Protein AF-A0A852IWB5-F1 (afdb_monomer_lite)

Secondary structure (DSSP, 8-state):
--PPP-----------GGGS-SPEEE--S-B-S-SPPPGGG-SPP-B-TT-EEEEEE--TT-S--EEE------

Foldseek 3Di:
DDDDDDPDPPPDPCPPPVVPAADKDFDQAFDCCPPPDDVVQDGGDTHDGGQIWGFDADDPPDPDTHTDNPPPPD

Organism: NCBI:txid240729

Sequence (74 aa):
LPAPQNKSQRPGPEKKRGDLGLPKMEATQAYNGIPPPPGTMGPALRLSPGDVLEVTVAEAEQLWWQVGTGGGAG

pLDDT: mean 77.88, std 18.6, range [36.91, 97.06]

Radius of gyration: 19.71 Å; chains: 1; bounding box: 39×27×62 Å

Structure (mmCIF, N/CA/C/O backbone):
data_AF-A0A852IWB5-F1
#
_entry.id   AF-A0A852IWB5-F1
#
loop_
_atom_site.group_PDB
_atom_site.id
_atom_site.type_symbol
_atom_site.label_atom_id
_atom_site.label_alt_id
_atom_site.label_comp_id
_atom_site.label_asym_id
_atom_site.label_entity_id
_atom_site.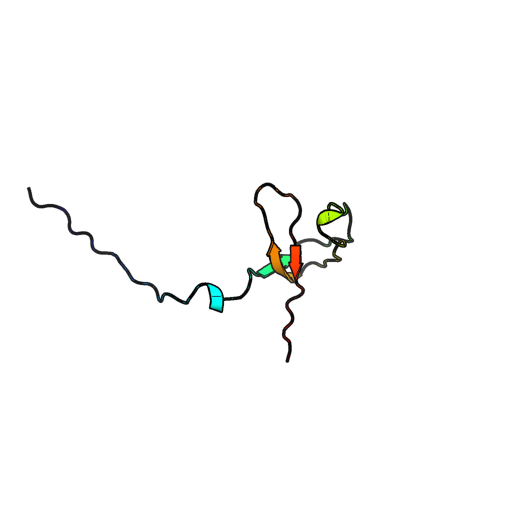label_seq_id
_atom_site.pdbx_PDB_ins_code
_atom_site.Cartn_x
_atom_site.Cartn_y
_atom_site.Cartn_z
_atom_site.occupancy
_atom_site.B_iso_or_equiv
_atom_site.auth_seq_id
_atom_site.auth_comp_id
_atom_site.auth_asym_id
_atom_site.auth_atom_id
_atom_site.pdbx_PDB_model_num
ATOM 1 N N . LEU A 1 1 ? -25.981 10.299 51.433 1.00 45.81 1 LEU A N 1
ATOM 2 C CA . LEU A 1 1 ? -25.335 10.236 50.101 1.00 45.81 1 LEU A CA 1
ATOM 3 C C . LEU A 1 1 ? -26.377 9.816 49.069 1.00 45.81 1 LEU A C 1
ATOM 5 O O . LEU A 1 1 ? -27.032 8.813 49.326 1.00 45.81 1 LEU A O 1
ATOM 9 N N . PRO A 1 2 ? -26.528 10.514 47.931 1.00 43.12 2 PRO A N 1
ATOM 10 C CA . PRO A 1 2 ? -27.081 9.916 46.720 1.00 43.12 2 PRO A CA 1
ATOM 11 C C . PRO A 1 2 ? -26.013 9.804 45.613 1.00 43.12 2 PRO A C 1
ATOM 13 O O . PRO A 1 2 ? -25.140 10.659 45.483 1.00 43.12 2 PRO A O 1
ATOM 16 N N . ALA A 1 3 ? -26.069 8.711 44.849 1.00 50.75 3 ALA A N 1
ATOM 17 C CA . ALA A 1 3 ? -25.121 8.358 43.790 1.00 50.75 3 ALA A CA 1
ATOM 18 C C . ALA A 1 3 ? -25.240 9.275 42.552 1.00 50.75 3 ALA A C 1
ATOM 20 O O . ALA A 1 3 ? -26.352 9.697 42.220 1.00 50.75 3 ALA A O 1
ATOM 21 N N . PRO A 1 4 ? -24.145 9.554 41.816 1.00 51.91 4 PRO A N 1
ATOM 22 C CA . PRO A 1 4 ? -24.242 10.275 40.554 1.00 51.91 4 PRO A CA 1
ATOM 23 C C . PRO A 1 4 ? -24.860 9.391 39.459 1.00 51.91 4 PRO A C 1
ATOM 25 O O . PRO A 1 4 ? -24.446 8.256 39.224 1.00 51.91 4 PRO A O 1
ATOM 28 N N . GLN A 1 5 ? -25.875 9.941 38.792 1.00 51.62 5 GLN A N 1
ATOM 29 C CA . GLN A 1 5 ? -26.597 9.321 37.686 1.00 51.62 5 GLN A CA 1
ATOM 30 C C . GLN A 1 5 ? -25.709 9.224 36.439 1.00 51.62 5 GLN A C 1
ATOM 32 O O . GLN A 1 5 ? -25.213 10.228 35.931 1.00 51.62 5 GLN A O 1
ATOM 37 N N . ASN A 1 6 ? -25.570 8.007 35.912 1.00 55.38 6 ASN A N 1
ATOM 38 C CA . ASN A 1 6 ? -24.998 7.733 34.600 1.00 55.38 6 ASN A CA 1
ATOM 39 C C . ASN A 1 6 ? -25.963 8.236 33.511 1.00 55.38 6 ASN A C 1
ATOM 41 O O . ASN A 1 6 ? -27.014 7.642 33.271 1.00 55.38 6 ASN A O 1
ATOM 45 N N . LYS A 1 7 ? -25.616 9.356 32.873 1.00 55.91 7 LYS A N 1
ATOM 46 C CA . LYS A 1 7 ? -26.283 9.877 31.675 1.00 55.91 7 LYS A CA 1
ATOM 47 C C . LYS A 1 7 ? -25.233 10.298 30.660 1.00 55.91 7 LYS A C 1
ATOM 49 O O . LYS A 1 7 ? -24.857 11.463 30.598 1.00 55.91 7 LYS A O 1
ATOM 54 N N . SER A 1 8 ? -24.772 9.341 29.864 1.00 51.69 8 SER A N 1
ATOM 55 C CA . SER A 1 8 ? -24.473 9.540 28.437 1.00 51.69 8 SER A CA 1
ATOM 56 C C . SER A 1 8 ? -24.181 8.195 27.777 1.00 51.69 8 SER A C 1
ATOM 58 O O . SER A 1 8 ? -23.132 7.985 27.180 1.00 51.69 8 SER A O 1
ATOM 60 N N . GLN A 1 9 ? -25.142 7.273 27.838 1.00 54.81 9 GLN A N 1
ATOM 61 C CA . GLN A 1 9 ? -25.297 6.351 26.719 1.00 54.81 9 GLN A CA 1
ATOM 62 C C . GLN A 1 9 ? -25.976 7.154 25.614 1.00 54.81 9 GLN A C 1
ATOM 64 O O . GLN A 1 9 ? -27.193 7.313 25.611 1.00 54.81 9 GLN A O 1
ATOM 69 N N . ARG A 1 10 ? -2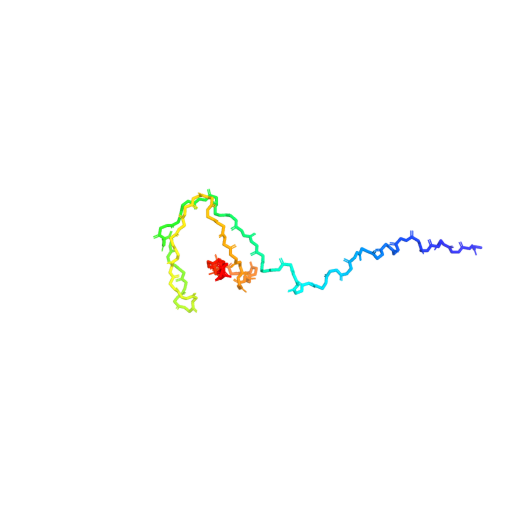5.182 7.750 24.722 1.00 53.62 10 ARG A N 1
ATOM 70 C CA . ARG A 1 10 ? -25.676 8.130 23.401 1.00 53.62 10 ARG A CA 1
ATOM 71 C C . ARG A 1 10 ? -25.569 6.856 22.561 1.00 53.62 10 ARG A C 1
ATOM 73 O O . ARG A 1 10 ? -24.439 6.479 22.250 1.00 53.62 10 ARG A O 1
ATOM 80 N N . PRO A 1 11 ? -26.670 6.185 22.184 1.00 51.03 11 PRO A N 1
ATOM 81 C CA . PRO A 1 11 ? -26.606 5.217 21.106 1.00 51.03 11 PRO A CA 1
ATOM 82 C C . PRO A 1 11 ? -26.337 6.043 19.846 1.00 51.03 11 PRO A C 1
ATOM 84 O O . PRO A 1 11 ? -27.225 6.707 19.312 1.00 51.03 11 PRO A O 1
ATOM 87 N N . GLY A 1 12 ? -25.073 6.115 19.427 1.00 54.53 12 GLY A N 1
ATOM 88 C CA . GLY A 1 12 ? -24.780 6.457 18.040 1.00 54.53 12 GLY A CA 1
ATOM 89 C C . GLY A 1 12 ? -25.465 5.418 17.147 1.00 54.53 12 GLY A C 1
ATOM 90 O O . GLY A 1 12 ? -25.664 4.292 17.606 1.00 54.53 12 GLY A O 1
ATOM 91 N N . PRO A 1 13 ? -25.861 5.762 15.911 1.00 57.19 13 PRO A N 1
ATOM 92 C CA . PRO A 1 13 ? -26.473 4.787 15.023 1.00 57.19 13 PRO A CA 1
ATOM 93 C C . PRO A 1 13 ? -25.523 3.597 14.899 1.00 57.19 13 PRO A C 1
ATOM 95 O O . PRO A 1 13 ? -24.401 3.744 14.412 1.00 57.19 13 PRO A O 1
ATOM 98 N N . GLU A 1 14 ? -25.963 2.433 15.373 1.00 57.09 14 GLU A N 1
ATOM 99 C CA . GLU A 1 14 ? -25.289 1.154 15.181 1.00 57.09 14 GLU A CA 1
ATOM 100 C C . GLU A 1 14 ? -25.389 0.793 13.696 1.00 57.09 14 GLU A C 1
ATOM 102 O O . GLU A 1 14 ? -26.144 -0.085 13.280 1.00 57.09 14 GLU A O 1
ATOM 107 N N . LYS A 1 15 ? -24.644 1.517 12.853 1.00 55.97 15 LYS A N 1
ATOM 108 C CA . LYS A 1 15 ? -24.351 1.066 11.500 1.00 55.97 15 LYS A CA 1
ATOM 109 C C . LYS A 1 15 ? -23.601 -0.241 11.677 1.00 55.97 15 LYS A C 1
ATOM 111 O O . LYS A 1 15 ? -22.493 -0.250 12.218 1.00 55.97 15 LYS A O 1
ATOM 116 N N . LYS A 1 16 ? -24.247 -1.349 11.306 1.00 56.97 16 LYS A N 1
ATOM 117 C CA . LYS A 1 16 ? -23.642 -2.679 11.337 1.00 56.97 16 LYS A CA 1
ATOM 118 C C . LYS A 1 16 ? -22.256 -2.560 10.716 1.00 56.97 16 LYS A C 1
ATOM 120 O O . LYS A 1 16 ? -22.137 -2.137 9.572 1.00 56.97 16 LYS A O 1
ATOM 125 N N . ARG A 1 17 ? -21.215 -2.899 11.483 1.00 56.31 17 ARG A N 1
ATOM 126 C CA . ARG A 1 17 ? -19.806 -2.749 11.073 1.00 56.31 17 ARG A CA 1
ATOM 127 C C . ARG A 1 17 ? -19.505 -3.362 9.695 1.00 56.31 17 ARG A C 1
ATOM 129 O O . ARG A 1 17 ? -18.562 -2.932 9.054 1.00 56.31 17 ARG A O 1
ATOM 136 N N . GLY A 1 18 ? -20.320 -4.319 9.242 1.00 54.62 18 GLY A N 1
ATOM 137 C CA . GLY A 1 18 ? -20.213 -4.957 7.929 1.00 54.62 18 GLY A CA 1
ATOM 138 C C . GLY A 1 18 ? -20.699 -4.144 6.720 1.00 54.62 18 GLY A C 1
ATOM 139 O O . GLY A 1 18 ? -20.490 -4.606 5.609 1.00 54.62 18 GLY A O 1
ATOM 140 N N . ASP A 1 19 ? -21.320 -2.972 6.893 1.00 59.44 19 ASP A N 1
ATOM 141 C CA . ASP A 1 19 ? -21.836 -2.151 5.773 1.00 59.44 19 ASP A CA 1
ATOM 142 C C . ASP A 1 19 ? -20.874 -1.017 5.355 1.00 59.44 19 ASP A C 1
ATOM 144 O O . ASP A 1 19 ? -21.077 -0.346 4.351 1.00 59.44 19 ASP A O 1
ATOM 148 N N . LEU A 1 20 ? -19.800 -0.784 6.121 1.00 70.12 20 LEU A N 1
ATOM 149 C CA . LEU A 1 20 ? -18.881 0.347 5.912 1.00 70.12 20 LEU A CA 1
ATOM 150 C C . LEU A 1 20 ? -17.745 0.061 4.909 1.00 70.12 20 LEU A C 1
ATOM 152 O O . LEU A 1 20 ? -16.941 0.953 4.643 1.00 70.12 20 LEU A O 1
ATOM 156 N N . GLY A 1 21 ? -17.693 -1.148 4.339 1.00 80.19 21 GLY A N 1
ATOM 157 C CA . GLY A 1 21 ? -16.594 -1.604 3.484 1.00 80.19 21 GLY A CA 1
ATOM 158 C C . GLY A 1 21 ? -15.314 -1.927 4.265 1.00 80.19 21 GLY A C 1
ATOM 159 O O . GLY A 1 21 ? -15.221 -1.696 5.473 1.00 80.19 21 GLY A O 1
ATOM 160 N N . LEU A 1 22 ? -14.325 -2.504 3.576 1.00 87.00 22 LEU A N 1
ATOM 161 C CA . LEU A 1 22 ? -12.992 -2.712 4.146 1.00 87.00 22 LEU A CA 1
ATOM 162 C C . LEU A 1 22 ? -12.295 -1.363 4.412 1.00 87.00 22 LEU A C 1
ATOM 164 O O . LEU A 1 22 ? -12.591 -0.377 3.728 1.00 87.00 22 LEU A O 1
ATOM 168 N N . PRO A 1 23 ? -11.356 -1.294 5.376 1.00 89.75 23 PRO A N 1
ATOM 169 C CA . PRO A 1 23 ? -10.566 -0.090 5.606 1.00 89.75 23 PRO A CA 1
ATOM 170 C C . PRO A 1 23 ? -9.844 0.349 4.331 1.00 89.75 23 PRO A C 1
ATOM 172 O O . PRO A 1 23 ? -9.179 -0.458 3.686 1.00 89.75 23 PRO A O 1
ATOM 175 N N . LYS A 1 24 ? -9.950 1.632 3.984 1.00 91.06 24 LYS A N 1
ATOM 176 C CA . LYS A 1 24 ? -9.254 2.221 2.836 1.00 91.06 24 LYS A CA 1
ATOM 177 C C . LYS A 1 24 ? -8.008 2.961 3.292 1.00 91.06 24 LYS A C 1
ATOM 179 O O . LYS A 1 24 ? -8.061 3.700 4.274 1.00 91.06 24 LYS A O 1
ATOM 184 N N . MET A 1 25 ? -6.910 2.785 2.570 1.00 90.69 25 MET A N 1
ATOM 185 C CA . MET A 1 25 ? -5.655 3.496 2.804 1.00 90.69 25 MET A CA 1
ATOM 186 C C . MET A 1 25 ? -5.117 4.079 1.509 1.00 90.69 25 MET A C 1
ATOM 188 O O . MET A 1 25 ? -5.204 3.443 0.465 1.00 90.69 25 MET A O 1
ATOM 192 N N . GLU A 1 26 ? -4.545 5.275 1.601 1.00 93.94 26 GLU A N 1
ATOM 193 C CA . GLU A 1 26 ? -3.862 5.939 0.496 1.00 93.94 26 GLU A CA 1
ATOM 194 C C . GLU A 1 26 ? -2.349 5.718 0.607 1.00 93.94 26 GLU A C 1
ATOM 196 O O . GLU A 1 26 ? -1.762 5.888 1.681 1.00 93.94 26 GLU A O 1
ATOM 201 N N . ALA A 1 27 ? -1.704 5.350 -0.497 1.00 93.12 27 ALA A N 1
ATOM 202 C CA . ALA A 1 27 ? -0.255 5.290 -0.572 1.00 93.12 27 ALA A CA 1
ATOM 203 C C . ALA A 1 27 ? 0.327 6.710 -0.564 1.00 93.12 27 ALA A C 1
ATOM 205 O O . ALA A 1 27 ? 0.024 7.528 -1.426 1.00 93.12 27 ALA A O 1
ATOM 206 N N . THR A 1 28 ? 1.211 7.005 0.388 1.00 95.38 28 THR A N 1
ATOM 207 C CA . THR A 1 28 ? 1.885 8.315 0.475 1.00 95.38 28 THR A CA 1
ATOM 208 C C . THR A 1 28 ? 3.210 8.352 -0.281 1.00 95.38 28 THR A C 1
ATOM 210 O O . THR A 1 28 ? 3.744 9.424 -0.561 1.00 95.38 28 THR A O 1
ATOM 213 N N . GLN A 1 29 ? 3.759 7.183 -0.612 1.00 95.25 29 GLN A N 1
ATOM 214 C CA . GLN A 1 29 ? 5.042 7.016 -1.284 1.00 95.25 29 GLN A CA 1
ATOM 215 C C . GLN A 1 29 ? 4.921 5.975 -2.392 1.00 95.25 29 GLN A C 1
ATOM 217 O O . GLN A 1 29 ? 4.128 5.037 -2.298 1.00 95.25 29 GLN A O 1
ATOM 222 N N . ALA A 1 30 ? 5.739 6.130 -3.432 1.00 95.69 30 ALA A N 1
ATOM 223 C CA . ALA A 1 30 ? 5.850 5.120 -4.469 1.00 95.69 30 ALA A CA 1
ATOM 224 C C . ALA A 1 30 ? 6.508 3.854 -3.906 1.00 95.69 30 ALA A C 1
ATOM 226 O O . ALA A 1 30 ? 7.503 3.924 -3.183 1.00 95.69 30 ALA A O 1
ATOM 227 N N . TYR A 1 31 ? 5.989 2.695 -4.296 1.00 94.00 31 TYR A N 1
ATOM 228 C CA . TYR A 1 31 ? 6.573 1.398 -3.976 1.00 94.00 31 TYR A CA 1
ATOM 229 C C . TYR A 1 31 ? 6.617 0.562 -5.248 1.00 94.00 31 TYR A C 1
ATOM 231 O O . TYR A 1 31 ? 5.600 0.295 -5.882 1.00 94.00 31 TYR A O 1
ATOM 239 N N . ASN A 1 32 ? 7.817 0.169 -5.661 1.00 95.06 32 ASN A N 1
ATOM 240 C CA . ASN A 1 32 ? 8.044 -0.554 -6.913 1.00 95.06 32 ASN A CA 1
ATOM 241 C C . ASN A 1 32 ? 8.137 -2.078 -6.722 1.00 95.06 32 ASN A C 1
ATOM 243 O O . ASN A 1 32 ? 8.513 -2.777 -7.670 1.00 95.06 32 ASN A O 1
ATOM 247 N N . GLY A 1 33 ? 7.815 -2.565 -5.521 1.00 93.06 33 GLY A N 1
ATOM 248 C CA . GLY A 1 33 ? 7.939 -3.962 -5.118 1.00 93.06 33 GLY A CA 1
ATOM 249 C C . GLY A 1 33 ? 9.190 -4.290 -4.296 1.00 93.06 33 GLY A C 1
ATOM 250 O O . GLY A 1 33 ? 9.457 -5.468 -4.074 1.00 93.06 33 GLY A O 1
ATOM 251 N N . ILE A 1 34 ? 9.970 -3.283 -3.872 1.00 93.19 34 ILE A N 1
ATOM 252 C CA . ILE A 1 34 ? 11.224 -3.462 -3.124 1.00 93.19 34 ILE A CA 1
ATOM 253 C C . ILE A 1 34 ? 11.192 -2.704 -1.783 1.00 93.19 34 ILE A C 1
ATOM 255 O O . ILE A 1 34 ? 10.914 -1.505 -1.782 1.00 93.19 34 ILE A O 1
ATOM 259 N N . PRO A 1 35 ? 11.511 -3.363 -0.649 1.00 93.31 35 PRO A N 1
ATOM 260 C CA . PRO A 1 35 ? 11.778 -4.804 -0.525 1.00 93.31 35 PRO A CA 1
ATOM 261 C C . PRO A 1 35 ? 10.536 -5.643 -0.869 1.00 93.31 35 PRO A C 1
ATOM 263 O O . PRO A 1 35 ? 9.438 -5.117 -0.763 1.00 93.31 35 PRO A O 1
ATOM 266 N N . PRO A 1 36 ? 10.659 -6.901 -1.315 1.00 92.56 36 PRO A N 1
ATOM 267 C CA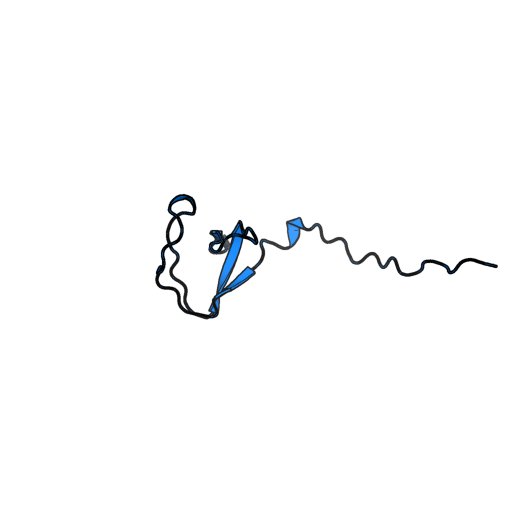 . PRO A 1 36 ? 9.490 -7.739 -1.571 1.00 92.56 36 PRO A CA 1
ATOM 268 C C . PRO A 1 36 ? 8.839 -8.207 -0.254 1.00 92.56 36 PRO A C 1
ATOM 270 O O . PRO A 1 36 ? 9.548 -8.377 0.745 1.00 92.56 36 PRO A O 1
ATOM 273 N N . PRO A 1 37 ? 7.519 -8.469 -0.242 1.00 92.88 37 PRO A N 1
ATOM 274 C CA . PRO A 1 37 ? 6.860 -9.096 0.894 1.00 92.88 37 PRO A CA 1
ATOM 275 C C . PRO A 1 37 ? 7.319 -10.557 1.072 1.00 92.88 37 PRO A 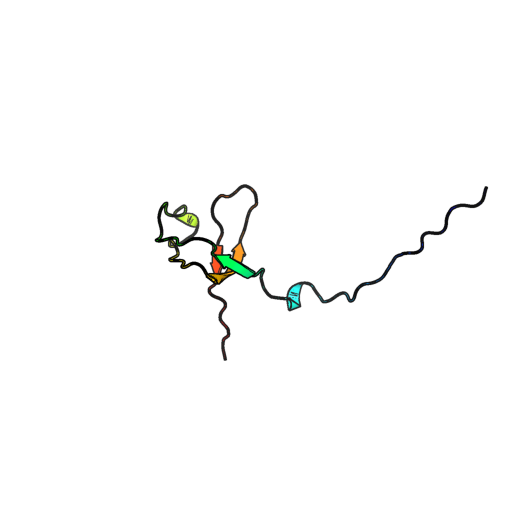C 1
ATOM 277 O O . PRO A 1 37 ? 7.841 -11.171 0.134 1.00 92.88 37 PRO A O 1
ATOM 280 N N . PRO A 1 38 ? 7.108 -11.156 2.258 1.00 91.81 38 PRO A N 1
ATOM 281 C CA . PRO A 1 38 ? 7.320 -12.578 2.485 1.00 91.81 38 PRO A CA 1
ATOM 282 C C . PRO A 1 38 ? 6.511 -13.416 1.491 1.00 91.81 38 PRO A C 1
ATOM 284 O O . PRO A 1 38 ? 5.350 -13.114 1.225 1.00 91.81 38 PRO A O 1
ATOM 287 N N . GLY A 1 39 ? 7.093 -14.507 0.982 1.00 85.25 39 GLY A N 1
ATOM 288 C CA . GLY A 1 39 ? 6.480 -15.319 -0.081 1.00 85.25 39 GLY A CA 1
ATOM 289 C C . GLY A 1 39 ? 5.112 -15.932 0.259 1.00 85.25 39 GLY A C 1
ATOM 290 O O . GLY A 1 39 ? 4.382 -16.326 -0.644 1.00 85.25 39 GLY A O 1
ATOM 291 N N . THR A 1 40 ? 4.731 -15.983 1.538 1.00 86.25 40 THR A N 1
ATOM 292 C CA . THR A 1 40 ? 3.408 -16.436 2.000 1.00 86.25 40 THR A CA 1
ATOM 293 C C . THR A 1 40 ? 2.305 -15.384 1.848 1.00 86.25 40 THR A C 1
ATOM 295 O O . THR A 1 40 ? 1.135 -15.728 1.980 1.00 86.25 40 THR A O 1
ATOM 298 N N . MET A 1 41 ? 2.652 -14.122 1.577 1.00 84.25 41 MET A N 1
ATOM 299 C CA . MET A 1 41 ? 1.710 -12.998 1.497 1.00 84.25 41 MET A CA 1
ATOM 300 C C . MET A 1 41 ? 1.282 -12.651 0.057 1.00 84.25 41 MET A C 1
ATOM 302 O O . MET A 1 41 ? 0.446 -11.776 -0.153 1.00 84.25 41 MET A O 1
ATOM 306 N N . GLY A 1 42 ? 1.819 -13.359 -0.939 1.00 83.94 42 GLY A N 1
ATOM 307 C CA . GLY A 1 42 ? 1.515 -13.130 -2.349 1.00 83.94 42 GLY A CA 1
ATOM 308 C C . GLY A 1 42 ? 2.475 -12.144 -3.030 1.00 83.94 42 GLY A C 1
ATOM 309 O O . GLY A 1 42 ? 3.555 -11.856 -2.509 1.00 83.94 42 GLY A O 1
ATOM 310 N N . PRO A 1 43 ? 2.137 -11.684 -4.245 1.00 88.31 43 PRO A N 1
ATOM 311 C CA . PRO A 1 43 ? 3.029 -10.858 -5.048 1.00 88.31 43 PRO A CA 1
ATOM 312 C C . PRO A 1 43 ? 3.168 -9.435 -4.492 1.00 88.31 43 PRO A C 1
ATOM 314 O O . PRO A 1 43 ? 2.233 -8.865 -3.936 1.00 88.31 43 PRO A O 1
ATOM 317 N N . ALA A 1 44 ? 4.339 -8.834 -4.715 1.00 91.00 44 ALA A N 1
ATOM 318 C CA . ALA A 1 44 ? 4.569 -7.427 -4.421 1.00 91.00 44 ALA A CA 1
ATOM 319 C C . ALA A 1 44 ? 3.667 -6.527 -5.277 1.00 91.00 44 ALA A C 1
ATOM 321 O O . ALA A 1 44 ? 3.554 -6.712 -6.492 1.00 91.00 44 ALA A O 1
ATOM 322 N N . LEU A 1 45 ? 3.076 -5.514 -4.650 1.00 90.50 45 LEU A N 1
ATOM 323 C CA . LEU A 1 45 ? 2.288 -4.504 -5.344 1.00 90.50 45 LEU A CA 1
ATOM 324 C C . LEU A 1 45 ? 3.178 -3.408 -5.927 1.00 90.50 45 LEU A C 1
ATOM 326 O O . LEU A 1 45 ? 4.287 -3.158 -5.455 1.00 90.50 45 LEU A O 1
ATOM 330 N N . ARG A 1 46 ? 2.664 -2.729 -6.953 1.00 92.69 46 ARG A N 1
ATOM 331 C CA . ARG A 1 46 ? 3.231 -1.480 -7.464 1.00 92.69 46 ARG A CA 1
ATOM 332 C C . ARG A 1 46 ? 2.293 -0.354 -7.080 1.00 92.69 46 ARG A C 1
ATOM 334 O O . ARG A 1 46 ? 1.139 -0.393 -7.488 1.00 92.69 46 ARG A O 1
ATOM 341 N N . LEU A 1 47 ? 2.794 0.599 -6.307 1.00 93.00 47 LEU A N 1
ATOM 342 C CA . LEU A 1 47 ? 2.017 1.715 -5.781 1.00 93.00 47 LEU A CA 1
ATOM 343 C C . LEU A 1 47 ? 2.605 3.039 -6.252 1.00 93.00 47 LEU A C 1
ATOM 345 O O . LEU A 1 47 ? 3.830 3.213 -6.270 1.00 93.00 47 LEU A O 1
ATOM 349 N N . SER A 1 48 ? 1.721 3.971 -6.571 1.00 96.06 48 SER A N 1
ATOM 350 C CA . SER A 1 48 ? 2.004 5.390 -6.762 1.00 96.06 48 SER A CA 1
ATOM 351 C C . SER A 1 48 ? 1.394 6.203 -5.616 1.00 96.06 48 SER A C 1
ATOM 353 O O . SER A 1 48 ? 0.392 5.782 -5.037 1.00 96.06 48 SER A O 1
ATOM 355 N N . PRO A 1 49 ? 1.955 7.379 -5.277 1.00 97.06 49 PRO A N 1
ATOM 356 C CA . PRO A 1 49 ? 1.313 8.283 -4.332 1.00 97.06 49 PRO A CA 1
ATOM 357 C C . PRO A 1 49 ? -0.117 8.621 -4.777 1.00 97.06 49 PRO A C 1
ATOM 359 O O . PRO A 1 49 ? -0.324 8.987 -5.934 1.00 97.06 49 PRO A O 1
ATOM 362 N N . GLY A 1 50 ? -1.082 8.504 -3.867 1.00 95.38 50 GLY A N 1
ATOM 363 C CA . GLY A 1 50 ? -2.505 8.711 -4.145 1.00 95.38 50 GLY A CA 1
ATOM 364 C C . GLY A 1 50 ? -3.292 7.440 -4.483 1.00 95.38 50 GLY A C 1
ATOM 365 O O . GLY A 1 50 ? -4.519 7.501 -4.556 1.00 95.38 50 GLY A O 1
ATOM 366 N N . ASP A 1 51 ? -2.637 6.285 -4.657 1.00 93.44 51 ASP A N 1
ATOM 367 C CA . ASP A 1 51 ? -3.352 5.017 -4.841 1.00 93.44 51 ASP A CA 1
ATOM 368 C C . ASP A 1 51 ? -4.144 4.668 -3.578 1.00 93.44 51 ASP A C 1
ATOM 370 O O . ASP A 1 51 ? -3.577 4.592 -2.487 1.00 93.44 51 ASP A O 1
ATOM 374 N N . VAL A 1 52 ? -5.447 4.412 -3.728 1.00 92.69 52 VAL A N 1
ATOM 375 C CA . VAL A 1 52 ? -6.327 4.006 -2.625 1.00 92.69 52 VAL A CA 1
ATOM 376 C C . VAL A 1 52 ? -6.575 2.503 -2.678 1.00 92.69 52 VAL A C 1
ATOM 378 O O . VAL A 1 52 ? -7.063 1.972 -3.675 1.00 92.69 52 VAL A O 1
ATOM 381 N N . LEU A 1 53 ? -6.271 1.821 -1.578 1.00 90.50 53 LEU A N 1
ATOM 382 C CA . LEU A 1 53 ? -6.295 0.368 -1.452 1.00 90.50 53 LEU A CA 1
ATOM 383 C C . LEU A 1 53 ? -7.210 -0.055 -0.308 1.00 90.50 53 LEU A C 1
ATOM 385 O O . LEU A 1 53 ? -7.291 0.626 0.715 1.00 90.50 53 LEU A O 1
ATOM 389 N N . GLU A 1 54 ? -7.869 -1.198 -0.462 1.00 92.25 54 GLU A N 1
ATOM 390 C CA . GLU A 1 54 ? -8.698 -1.784 0.589 1.00 92.25 54 GLU A CA 1
ATOM 391 C C . GLU A 1 54 ? -7.888 -2.815 1.371 1.00 92.25 54 GLU A C 1
ATOM 393 O O . GLU A 1 54 ? -7.456 -3.827 0.825 1.00 92.25 54 GLU A O 1
ATOM 398 N N . VAL A 1 55 ? -7.664 -2.573 2.658 1.00 89.81 55 VAL A N 1
ATOM 399 C CA . VAL A 1 55 ? -6.891 -3.472 3.515 1.00 89.81 55 VAL A CA 1
ATOM 400 C C . VAL A 1 55 ? -7.735 -4.691 3.867 1.00 89.81 55 VAL A C 1
ATOM 402 O O . VAL A 1 55 ? -8.811 -4.569 4.449 1.00 89.81 55 VAL A O 1
ATOM 405 N N . THR A 1 56 ? -7.236 -5.876 3.515 1.00 89.38 56 THR A N 1
ATOM 406 C CA . THR A 1 56 ? -7.920 -7.159 3.750 1.00 89.38 56 THR A CA 1
ATOM 407 C C . THR A 1 56 ? -7.354 -7.888 4.965 1.00 89.38 56 THR A C 1
ATOM 409 O O . THR A 1 56 ? -8.119 -8.452 5.742 1.00 89.38 56 THR A O 1
ATOM 412 N N . VAL A 1 57 ? -6.029 -7.847 5.156 1.00 90.00 57 VAL A N 1
ATOM 413 C CA . VAL A 1 57 ? -5.334 -8.468 6.294 1.00 90.00 57 VAL A CA 1
ATOM 414 C C . VAL A 1 57 ? -4.211 -7.552 6.763 1.00 90.00 57 VAL A C 1
ATOM 416 O O . VAL A 1 57 ? -3.303 -7.250 5.987 1.00 90.00 57 VAL A O 1
ATOM 419 N N . ALA A 1 58 ? -4.257 -7.149 8.032 1.00 90.00 58 ALA A N 1
ATOM 420 C CA . ALA A 1 58 ? -3.240 -6.320 8.667 1.00 90.00 58 ALA A CA 1
ATOM 421 C C . ALA A 1 58 ? -3.054 -6.725 10.133 1.00 90.00 58 ALA A C 1
ATOM 423 O O . ALA A 1 58 ? -3.874 -6.387 10.984 1.00 90.00 58 ALA A O 1
ATOM 424 N N . GLU A 1 59 ? -1.964 -7.437 10.412 1.00 89.69 59 GLU A N 1
ATOM 425 C CA . GLU A 1 59 ? -1.526 -7.737 11.777 1.00 89.69 59 GLU A CA 1
ATOM 426 C C . GLU A 1 59 ? -0.586 -6.626 12.254 1.00 89.69 59 GLU A C 1
ATOM 428 O O . GLU A 1 59 ? 0.278 -6.172 11.494 1.00 89.69 59 GLU A O 1
ATOM 433 N N . ALA A 1 60 ? -0.753 -6.172 13.497 1.00 88.19 60 ALA A N 1
ATOM 434 C CA . ALA A 1 60 ? -0.043 -5.004 14.027 1.00 88.19 60 ALA A CA 1
ATOM 435 C C . ALA A 1 60 ? 1.475 -5.232 14.128 1.00 88.19 60 ALA A C 1
ATOM 437 O O . ALA A 1 60 ? 2.268 -4.301 13.998 1.00 88.19 60 ALA A O 1
ATOM 438 N N . GLU A 1 61 ? 1.874 -6.481 14.337 1.00 92.50 61 GLU A N 1
ATOM 439 C CA . GLU A 1 61 ? 3.253 -6.926 14.485 1.00 92.50 61 GLU A CA 1
ATOM 440 C C . GLU A 1 61 ? 3.913 -7.255 13.137 1.00 92.50 61 GLU A C 1
ATOM 442 O O . GLU A 1 61 ? 5.127 -7.468 13.076 1.00 92.50 61 GLU A O 1
ATOM 447 N N . GLN A 1 62 ? 3.141 -7.295 12.044 1.00 89.12 62 GLN A N 1
ATOM 448 C CA . GLN A 1 62 ? 3.668 -7.539 10.706 1.00 89.12 62 GLN A CA 1
ATOM 449 C C . GLN A 1 62 ? 3.992 -6.240 9.972 1.00 89.12 62 GLN A C 1
ATOM 451 O O . GLN A 1 62 ? 3.200 -5.306 9.915 1.00 89.12 62 GLN A O 1
ATOM 456 N N . LEU A 1 63 ? 5.143 -6.246 9.298 1.00 91.12 63 LEU A N 1
ATOM 457 C CA . LEU A 1 63 ? 5.564 -5.169 8.396 1.00 91.12 63 LEU A CA 1
ATOM 458 C C . LEU A 1 63 ? 4.793 -5.151 7.067 1.00 91.12 63 LEU A C 1
ATOM 460 O O . LEU A 1 63 ? 4.859 -4.169 6.335 1.00 91.12 63 LEU A O 1
ATOM 464 N N . TRP A 1 64 ? 4.109 -6.248 6.735 1.00 92.00 64 TRP A N 1
ATOM 465 C CA . TRP A 1 64 ? 3.456 -6.457 5.449 1.00 92.00 64 TRP A CA 1
ATOM 466 C C . TRP A 1 64 ? 1.985 -6.773 5.647 1.00 92.00 64 TRP A C 1
ATOM 468 O O . TRP A 1 64 ? 1.643 -7.616 6.483 1.00 92.00 64 TRP A O 1
ATOM 478 N N . TRP A 1 65 ? 1.14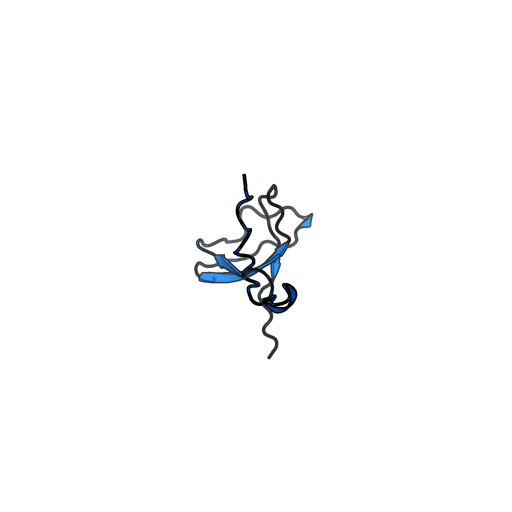7 -6.121 4.845 1.00 91.69 65 TRP A N 1
ATOM 479 C CA . TRP A 1 65 ? -0.304 -6.264 4.847 1.00 91.69 65 TRP A CA 1
ATOM 480 C C . TRP A 1 65 ? -0.801 -6.666 3.462 1.00 91.69 65 TRP A C 1
ATOM 482 O O . TRP A 1 65 ? -0.192 -6.334 2.444 1.00 91.69 65 TRP A O 1
ATOM 492 N N . GLN A 1 66 ? -1.934 -7.361 3.431 1.00 90.88 66 GLN A N 1
ATOM 493 C CA . GLN A 1 66 ? -2.617 -7.709 2.191 1.00 90.88 66 GLN A CA 1
ATOM 494 C C . GLN A 1 66 ? -3.677 -6.662 1.894 1.00 90.88 66 GLN A C 1
ATOM 496 O O . GLN A 1 66 ? -4.475 -6.287 2.760 1.00 90.88 66 GLN A O 1
ATOM 501 N N . VAL A 1 67 ? -3.723 -6.224 0.644 1.00 89.81 67 VAL A N 1
ATOM 502 C CA . VAL A 1 67 ? -4.692 -5.238 0.179 1.00 89.81 67 VAL A CA 1
ATOM 503 C C . VAL A 1 67 ? -5.335 -5.706 -1.121 1.00 89.81 67 VAL A C 1
ATOM 505 O O . VAL A 1 67 ? -4.693 -6.347 -1.952 1.00 89.81 67 VAL A O 1
ATOM 508 N N . GLY A 1 68 ? -6.615 -5.401 -1.283 1.00 83.94 68 GLY A N 1
ATOM 509 C CA . GLY A 1 68 ? -7.347 -5.548 -2.528 1.00 83.94 68 GLY A CA 1
ATOM 510 C C . GLY A 1 68 ? -7.348 -4.231 -3.297 1.00 83.94 68 GLY A C 1
ATOM 511 O O . GLY A 1 68 ? -7.457 -3.148 -2.717 1.00 83.94 68 GLY A O 1
ATOM 512 N N . THR A 1 69 ? -7.272 -4.312 -4.622 1.00 69.88 69 THR A N 1
ATOM 513 C CA . THR A 1 69 ? -7.694 -3.206 -5.482 1.00 69.88 69 THR A CA 1
ATOM 514 C C . THR A 1 69 ? -9.217 -3.206 -5.439 1.00 69.88 69 THR A C 1
ATOM 516 O O . THR A 1 69 ? -9.823 -4.133 -5.975 1.00 69.88 69 THR A O 1
ATOM 519 N N . GLY A 1 70 ? -9.826 -2.253 -4.730 1.00 62.00 70 GLY A N 1
ATOM 520 C CA . GLY A 1 70 ? -11.275 -2.192 -4.526 1.00 62.00 70 GLY A CA 1
ATOM 521 C C . GLY A 1 70 ? -12.030 -2.412 -5.836 1.00 62.00 70 GLY A C 1
ATOM 522 O O . GLY A 1 70 ? -12.040 -1.555 -6.719 1.00 62.00 70 GLY A O 1
ATOM 523 N N . GLY A 1 71 ? -12.622 -3.596 -5.978 1.00 51.81 71 GLY A N 1
ATOM 524 C CA . GLY A 1 71 ? -13.436 -3.967 -7.120 1.00 51.81 71 GLY A CA 1
ATOM 525 C C . GLY A 1 71 ? -14.796 -3.313 -6.972 1.00 51.81 71 GLY A C 1
ATOM 526 O O . GLY A 1 71 ? -15.732 -3.934 -6.478 1.00 51.81 71 GLY A O 1
ATOM 527 N N . GLY A 1 72 ? -14.913 -2.062 -7.409 1.00 45.97 72 GLY A N 1
ATOM 528 C CA . GLY A 1 72 ? -16.199 -1.538 -7.842 1.00 45.97 72 GLY A CA 1
ATOM 529 C C . GLY A 1 72 ? -16.604 -2.287 -9.107 1.00 45.97 72 GLY A C 1
ATOM 530 O O . GLY A 1 72 ? -16.345 -1.814 -10.208 1.00 45.97 72 GLY A O 1
ATOM 531 N N . ALA A 1 73 ? -17.171 -3.483 -8.951 1.00 39.69 73 ALA A N 1
ATOM 532 C CA . ALA A 1 73 ? -17.977 -4.079 -10.001 1.00 39.69 73 ALA A CA 1
ATOM 533 C C . ALA A 1 73 ? -19.172 -3.140 -10.220 1.00 39.69 73 ALA A C 1
ATOM 535 O O . ALA A 1 73 ? -20.058 -3.048 -9.369 1.00 39.69 73 ALA A O 1
ATOM 536 N N . GLY A 1 74 ? -19.113 -2.369 -11.306 1.00 36.91 74 GLY A N 1
ATOM 537 C CA . GLY A 1 74 ? -20.311 -1.868 -11.973 1.00 36.91 74 GLY A CA 1
ATOM 538 C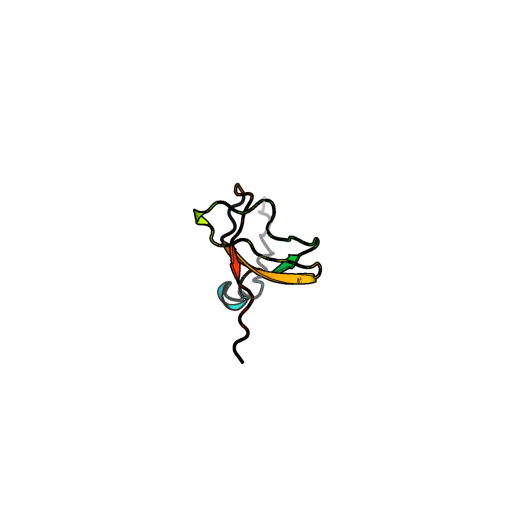 C . GLY A 1 74 ? -21.017 -2.995 -12.713 1.00 36.91 74 GLY A C 1
ATOM 539 O O . GLY A 1 74 ? -20.341 -3.999 -13.037 1.00 36.91 74 GLY A O 1
#